Protein AF-A0A6B3FDP6-F1 (afdb_monomer_lite)

pLDDT: mean 89.44, std 12.56, range [43.94, 97.06]

Structure (mmCIF, N/CA/C/O backbone):
data_AF-A0A6B3FDP6-F1
#
_entry.id   AF-A0A6B3FDP6-F1
#
loop_
_atom_site.group_PDB
_atom_site.id
_atom_site.type_symbol
_atom_site.label_atom_id
_atom_site.label_alt_id
_atom_site.label_comp_id
_atom_site.label_asym_id
_atom_site.label_entity_id
_atom_site.label_seq_id
_atom_site.pdbx_PDB_ins_code
_atom_site.Cartn_x
_atom_site.Cartn_y
_atom_site.Cartn_z
_atom_site.occupancy
_atom_site.B_iso_or_equiv
_atom_site.auth_seq_id
_atom_site.auth_comp_id
_atom_site.auth_asym_id
_atom_site.auth_atom_id
_atom_site.pdbx_PDB_model_num
ATOM 1 N N . MET A 1 1 ? -5.799 4.808 27.915 1.00 43.94 1 MET A N 1
ATOM 2 C CA . MET A 1 1 ? -4.648 5.570 27.390 1.00 43.94 1 MET A CA 1
ATOM 3 C C . MET A 1 1 ? -3.816 4.590 26.572 1.00 43.94 1 MET A C 1
ATOM 5 O O . MET A 1 1 ? -3.013 3.875 27.155 1.00 43.94 1 MET A O 1
ATOM 9 N N . ALA A 1 2 ? -4.090 4.449 25.273 1.00 45.50 2 ALA A N 1
ATOM 10 C CA . ALA A 1 2 ? -3.216 3.684 24.383 1.00 45.50 2 ALA A CA 1
ATOM 11 C C . ALA A 1 2 ? -1.995 4.564 24.082 1.00 45.50 2 ALA A C 1
ATOM 13 O O . ALA A 1 2 ? -2.155 5.734 23.728 1.00 45.50 2 ALA A O 1
ATOM 14 N N . SER A 1 3 ? -0.787 4.062 24.336 1.00 48.31 3 SER A N 1
ATOM 15 C CA . SER A 1 3 ? 0.436 4.797 24.016 1.00 48.31 3 SER A CA 1
ATOM 16 C C . SER A 1 3 ? 0.583 4.915 22.504 1.00 48.31 3 SER A C 1
ATOM 18 O O . SER A 1 3 ? 0.290 3.966 21.781 1.00 48.31 3 SER A O 1
ATOM 20 N N . LEU A 1 4 ? 1.068 6.067 22.037 1.00 47.25 4 LEU A N 1
ATOM 21 C CA . LEU A 1 4 ? 1.502 6.277 20.656 1.00 47.25 4 LEU A CA 1
ATOM 22 C C . LEU A 1 4 ? 2.362 5.081 20.200 1.00 47.25 4 LEU A C 1
ATOM 24 O O . LEU A 1 4 ? 3.468 4.895 20.700 1.00 47.25 4 LEU A O 1
ATOM 28 N N . GLY A 1 5 ? 1.824 4.251 19.302 1.00 54.56 5 GLY A N 1
ATOM 29 C CA . GLY A 1 5 ? 2.516 3.095 18.719 1.00 54.56 5 GLY A CA 1
ATOM 30 C C . GLY A 1 5 ? 2.103 1.705 19.223 1.00 54.56 5 GLY A C 1
ATOM 31 O O . GLY A 1 5 ? 2.515 0.725 18.613 1.00 54.56 5 GLY A O 1
ATOM 32 N N . SER A 1 6 ? 1.270 1.576 20.262 1.00 53.06 6 SER A N 1
ATOM 33 C CA . SER A 1 6 ? 0.672 0.285 20.645 1.00 53.06 6 SER A CA 1
ATOM 34 C C . SER A 1 6 ? -0.857 0.379 20.593 1.00 53.06 6 SER A C 1
ATOM 36 O O . SER A 1 6 ? -1.493 1.059 21.394 1.00 53.06 6 SER A O 1
ATOM 38 N N . GLY A 1 7 ? -1.450 -0.256 19.577 1.00 63.62 7 GLY A N 1
ATOM 39 C CA . GLY A 1 7 ? -2.893 -0.203 19.300 1.00 63.62 7 GLY A CA 1
ATOM 40 C C . GLY A 1 7 ? -3.310 0.723 18.150 1.00 63.62 7 GLY A C 1
ATOM 41 O O . GLY A 1 7 ? -4.449 1.181 18.146 1.00 63.62 7 GLY A O 1
ATOM 42 N N . GLY A 1 8 ? -2.407 1.021 17.207 1.00 81.31 8 GLY A N 1
ATOM 43 C CA . GLY A 1 8 ? -2.757 1.607 15.903 1.00 81.31 8 GLY A CA 1
ATOM 44 C C . GLY A 1 8 ? -3.497 0.603 15.005 1.00 81.31 8 GLY A C 1
ATOM 45 O O . GLY A 1 8 ? -3.478 -0.588 15.307 1.00 81.31 8 GLY A O 1
ATOM 46 N N . ALA A 1 9 ? -4.137 1.069 13.928 1.00 87.81 9 ALA A N 1
ATOM 47 C CA . ALA A 1 9 ? -4.679 0.172 12.908 1.00 87.81 9 ALA A CA 1
ATOM 48 C C . ALA A 1 9 ? -3.557 -0.684 12.308 1.00 87.81 9 ALA A C 1
ATOM 50 O O . ALA A 1 9 ? -2.459 -0.185 12.047 1.00 87.81 9 ALA A O 1
ATOM 51 N N . GLU A 1 10 ? -3.848 -1.951 12.052 1.00 90.94 10 GLU A N 1
ATOM 52 C CA . GLU A 1 10 ? -2.988 -2.841 11.283 1.00 90.94 10 GLU A CA 1
ATOM 53 C C . GLU A 1 10 ? -3.461 -2.879 9.830 1.00 90.94 10 GLU A C 1
ATOM 55 O O . GLU A 1 10 ? -4.662 -2.891 9.558 1.00 90.94 10 GLU A O 1
ATOM 60 N N . VAL A 1 11 ? -2.512 -2.877 8.893 1.00 93.12 11 VAL A N 1
ATOM 61 C CA . VAL A 1 11 ? -2.780 -2.936 7.454 1.00 93.12 11 VAL A CA 1
ATOM 62 C C . VAL A 1 11 ? -1.959 -4.069 6.860 1.00 93.12 11 VAL A C 1
ATOM 64 O O . VAL A 1 11 ? -0.733 -4.065 6.950 1.00 93.12 11 VAL A O 1
ATOM 67 N N . GLU A 1 12 ? -2.633 -5.002 6.203 1.00 95.44 12 GLU A N 1
ATOM 68 C CA . GLU A 1 12 ? -2.018 -6.109 5.480 1.00 95.44 12 GLU A CA 1
ATOM 69 C C . GLU A 1 12 ? -2.412 -6.019 4.003 1.00 95.44 12 GLU A C 1
ATOM 71 O O . GLU A 1 12 ? -3.587 -5.879 3.667 1.00 95.44 12 GLU A O 1
ATOM 76 N N . THR A 1 13 ? -1.431 -6.090 3.103 1.00 95.25 13 THR A N 1
ATOM 77 C CA . THR A 1 13 ? -1.680 -6.209 1.660 1.00 95.25 13 THR A CA 1
ATOM 78 C C . THR A 1 13 ? -1.378 -7.635 1.232 1.00 95.25 13 THR A C 1
ATOM 80 O O . THR A 1 13 ? -0.241 -8.085 1.355 1.00 95.25 13 THR A O 1
ATOM 83 N N . VAL A 1 14 ? -2.384 -8.334 0.715 1.00 96.50 14 VAL A N 1
ATOM 84 C CA . VAL A 1 14 ? -2.270 -9.717 0.248 1.00 96.50 14 VAL A CA 1
ATOM 85 C C . VAL A 1 14 ? -2.414 -9.726 -1.265 1.00 96.50 14 VAL A C 1
ATOM 87 O O . VAL A 1 14 ? -3.445 -9.318 -1.795 1.00 96.50 14 VAL A O 1
ATOM 90 N N . LEU A 1 15 ? -1.387 -10.196 -1.967 1.00 95.56 15 LEU A N 1
ATOM 91 C CA . LEU A 1 15 ? -1.469 -10.462 -3.401 1.00 95.56 15 LEU A CA 1
ATOM 92 C C . LEU A 1 15 ? -1.989 -11.882 -3.618 1.00 95.56 15 LEU A C 1
ATOM 94 O O . LEU A 1 15 ? -1.590 -12.803 -2.908 1.00 95.56 15 LEU A O 1
ATOM 98 N N . PHE A 1 16 ? -2.875 -12.063 -4.595 1.00 96.44 16 PHE A N 1
ATOM 99 C CA . PHE A 1 16 ? -3.398 -13.392 -4.926 1.00 96.44 16 PHE A CA 1
ATOM 100 C C . PHE A 1 16 ? -2.381 -14.237 -5.697 1.00 96.44 16 PHE A C 1
ATOM 102 O O . PHE A 1 16 ? -2.410 -15.458 -5.604 1.00 96.44 16 PHE A O 1
ATOM 109 N N . GLU A 1 17 ? -1.469 -13.579 -6.413 1.00 95.00 17 GLU A N 1
ATOM 110 C CA . GLU A 1 17 ? -0.376 -14.199 -7.155 1.00 95.00 17 GLU A CA 1
ATOM 111 C C . GLU A 1 17 ? 0.936 -13.497 -6.800 1.00 95.00 17 GLU A C 1
ATOM 113 O O . GLU A 1 17 ? 1.010 -12.267 -6.782 1.00 95.00 17 GLU A O 1
ATOM 118 N N . GLU A 1 18 ? 1.985 -14.275 -6.539 1.00 92.31 18 GLU A N 1
ATOM 119 C CA . GLU A 1 18 ? 3.311 -13.742 -6.199 1.00 92.31 18 GLU A CA 1
ATOM 120 C C . GLU A 1 18 ? 4.017 -13.132 -7.420 1.00 92.31 18 GLU A C 1
ATOM 122 O O . GLU A 1 18 ? 4.795 -12.188 -7.298 1.00 92.31 18 GLU A O 1
ATOM 127 N N . ASN A 1 19 ? 3.733 -13.663 -8.612 1.00 92.81 19 ASN A N 1
ATOM 128 C CA . ASN A 1 19 ? 4.414 -13.293 -9.844 1.00 92.81 19 ASN A CA 1
ATOM 129 C C . ASN A 1 19 ? 3.429 -12.723 -10.863 1.00 92.81 19 ASN A C 1
ATOM 131 O O . ASN A 1 19 ? 2.393 -13.314 -11.157 1.00 92.81 19 ASN A O 1
ATOM 135 N N . VAL A 1 20 ? 3.800 -11.591 -11.454 1.00 91.00 20 VAL A N 1
ATOM 136 C CA . VAL A 1 20 ? 3.025 -10.896 -12.486 1.00 91.00 20 VAL A CA 1
ATOM 137 C C . VAL A 1 20 ? 3.939 -10.476 -13.632 1.00 91.00 20 VAL A C 1
ATOM 139 O O . VAL A 1 20 ? 5.147 -10.320 -13.456 1.00 91.00 20 VAL A O 1
ATOM 142 N N . VAL A 1 21 ? 3.365 -10.281 -14.820 1.00 92.50 21 VAL A N 1
ATOM 143 C CA . VAL A 1 21 ? 4.098 -9.842 -16.017 1.00 92.50 21 VAL A CA 1
ATOM 144 C C . VAL A 1 21 ? 3.699 -8.422 -16.426 1.00 92.50 21 VAL A C 1
ATOM 146 O O . VAL A 1 21 ? 2.563 -8.011 -16.169 1.00 92.50 21 VAL A O 1
ATOM 149 N N . PRO A 1 22 ? 4.586 -7.663 -17.101 1.00 91.19 22 PRO A N 1
ATOM 150 C CA . PRO A 1 22 ? 4.229 -6.368 -17.672 1.00 91.19 22 PRO A CA 1
ATOM 151 C C . PRO A 1 22 ? 2.998 -6.458 -18.586 1.00 91.19 22 PRO A C 1
ATOM 153 O O . PRO A 1 22 ? 2.898 -7.355 -19.420 1.00 91.19 22 PRO A O 1
ATOM 156 N N . GLY A 1 23 ? 2.058 -5.525 -18.420 1.00 91.31 23 GLY A N 1
ATOM 157 C CA . GLY A 1 23 ? 0.769 -5.523 -19.127 1.00 91.31 23 GLY A CA 1
ATOM 158 C C . GLY A 1 23 ? -0.301 -6.441 -18.521 1.00 91.31 23 GLY A C 1
ATOM 159 O O . GLY A 1 23 ? -1.448 -6.396 -18.959 1.00 91.31 23 GLY A O 1
ATOM 160 N N . GLY A 1 24 ? 0.047 -7.250 -17.516 1.00 92.31 24 GLY A N 1
ATOM 161 C CA . GLY A 1 24 ? -0.900 -8.041 -16.736 1.00 92.31 24 GLY A CA 1
ATOM 162 C C . GLY A 1 24 ? -1.633 -7.229 -15.663 1.00 92.31 24 GLY A C 1
ATOM 163 O O . GLY A 1 24 ? -1.346 -6.055 -15.429 1.00 92.31 24 GLY A O 1
ATOM 164 N N . VAL A 1 25 ? -2.578 -7.885 -14.987 1.00 91.50 25 VAL A N 1
ATOM 165 C CA . VAL A 1 25 ? -3.327 -7.317 -13.856 1.00 91.50 25 VAL A CA 1
ATOM 166 C C . VAL A 1 25 ? -2.769 -7.879 -12.553 1.00 91.50 25 VAL A C 1
ATOM 168 O O . VAL A 1 25 ? -2.694 -9.094 -12.391 1.00 91.50 25 VAL A O 1
ATOM 171 N N . VAL A 1 26 ? -2.428 -6.996 -11.615 1.00 93.06 26 VAL A N 1
ATOM 172 C CA . VAL A 1 26 ? -2.114 -7.373 -10.231 1.00 93.06 26 VAL A CA 1
ATOM 173 C C . VAL A 1 26 ? -3.421 -7.448 -9.451 1.00 93.06 26 VAL A C 1
ATOM 175 O O . VAL A 1 26 ? -4.175 -6.476 -9.426 1.00 93.06 26 VAL A O 1
ATOM 178 N N . GLN A 1 27 ? -3.697 -8.595 -8.837 1.00 94.19 27 GLN A N 1
ATOM 179 C CA . GLN A 1 27 ? -4.897 -8.808 -8.030 1.00 94.19 27 GLN A CA 1
ATOM 180 C C . GLN A 1 27 ? -4.519 -9.110 -6.585 1.00 94.19 27 GLN A C 1
ATOM 182 O O . GLN A 1 27 ? -3.518 -9.775 -6.313 1.00 94.19 27 GLN A O 1
ATOM 187 N N . GLY A 1 28 ? -5.335 -8.615 -5.665 1.00 94.56 28 GLY A N 1
ATOM 188 C CA . GLY A 1 28 ? -5.105 -8.751 -4.242 1.00 94.56 28 GLY A CA 1
ATOM 189 C C . GLY A 1 28 ? -6.165 -8.025 -3.431 1.00 94.56 28 GLY A C 1
ATOM 190 O O . GLY A 1 28 ? -7.151 -7.516 -3.967 1.00 94.56 28 GLY A O 1
ATOM 191 N N . GLU A 1 29 ? -5.920 -7.945 -2.135 1.00 96.38 29 GLU A N 1
ATOM 192 C CA . GLU A 1 29 ? -6.757 -7.236 -1.181 1.00 96.38 29 GLU A CA 1
ATOM 193 C C . GLU A 1 29 ? -5.905 -6.486 -0.160 1.00 96.38 29 GLU A C 1
ATOM 195 O O . GLU A 1 29 ? -4.780 -6.877 0.155 1.00 96.38 29 GLU A O 1
ATOM 200 N N . VAL A 1 30 ? -6.467 -5.400 0.366 1.00 96.00 30 VAL A N 1
ATOM 201 C CA . VAL A 1 30 ? -5.915 -4.709 1.527 1.00 96.00 30 VAL A CA 1
ATOM 202 C C . VAL A 1 30 ? -6.867 -4.923 2.688 1.00 96.00 30 VAL A C 1
ATOM 204 O O . VAL A 1 30 ? -8.020 -4.496 2.647 1.00 96.00 30 VAL A O 1
ATOM 207 N N . ARG A 1 31 ? -6.377 -5.610 3.714 1.00 94.81 31 ARG A N 1
ATOM 208 C CA . ARG A 1 31 ? -7.095 -5.880 4.954 1.00 94.81 31 ARG A CA 1
ATOM 209 C C . ARG A 1 31 ? -6.668 -4.853 5.983 1.00 94.81 31 ARG A C 1
ATOM 211 O O . ARG A 1 31 ? -5.476 -4.601 6.148 1.00 94.81 31 ARG A O 1
ATOM 218 N N . ILE A 1 32 ? -7.641 -4.260 6.663 1.00 92.81 32 ILE A N 1
ATOM 219 C CA . ILE A 1 32 ? -7.380 -3.267 7.700 1.00 92.81 32 ILE A CA 1
ATOM 220 C C . ILE A 1 32 ? -8.103 -3.691 8.967 1.00 92.81 32 ILE A C 1
ATOM 222 O O . ILE A 1 32 ? -9.303 -3.964 8.936 1.00 92.81 32 ILE A O 1
ATOM 226 N N . GLN A 1 33 ? -7.368 -3.743 10.072 1.00 91.50 33 GLN A N 1
ATOM 227 C CA . GLN A 1 33 ? -7.902 -4.020 11.394 1.00 91.50 33 GLN A CA 1
ATOM 228 C C . GLN A 1 33 ? -7.747 -2.780 12.270 1.00 91.50 33 GLN A C 1
ATOM 230 O O . GLN A 1 33 ? -6.637 -2.292 12.467 1.00 91.50 33 GLN A O 1
ATOM 235 N N . GLY A 1 34 ? -8.868 -2.267 12.779 1.00 90.00 34 GLY A N 1
ATOM 236 C CA . GLY A 1 34 ? -8.880 -1.148 13.718 1.00 90.00 34 GLY A CA 1
ATOM 237 C C . GLY A 1 34 ? -8.161 -1.484 15.026 1.00 90.00 34 GLY A C 1
ATOM 238 O O . GLY A 1 34 ? -8.091 -2.641 15.446 1.00 90.00 34 GLY A O 1
ATOM 239 N N . GLY A 1 35 ? -7.605 -0.451 15.653 1.00 88.12 35 GLY A N 1
ATOM 240 C CA . GLY A 1 35 ? -6.905 -0.563 16.925 1.00 88.12 35 GLY A CA 1
ATOM 241 C C . GLY A 1 35 ? -7.820 -0.652 18.151 1.00 88.12 35 GLY A C 1
ATOM 242 O O . GLY A 1 35 ? -9.001 -0.974 18.079 1.00 88.12 35 GLY A O 1
ATOM 243 N N . ALA A 1 36 ? -7.264 -0.332 19.322 1.00 86.38 36 ALA A N 1
ATOM 244 C CA . ALA A 1 36 ? -7.998 -0.380 20.595 1.00 86.38 36 ALA A CA 1
ATOM 245 C C . ALA A 1 36 ? -8.947 0.817 20.828 1.00 86.38 36 ALA A C 1
ATOM 247 O O . ALA A 1 36 ? -9.611 0.886 21.863 1.00 86.38 36 ALA A O 1
ATOM 248 N N . VAL A 1 37 ? -8.947 1.790 19.919 1.00 86.81 37 VAL A N 1
ATOM 249 C CA . VAL A 1 37 ? -9.753 3.014 19.953 1.00 86.81 37 VAL A CA 1
ATOM 250 C C . VAL A 1 37 ? -10.150 3.377 18.526 1.00 86.81 37 VAL A C 1
ATOM 252 O O . VAL A 1 37 ? -9.406 3.037 17.604 1.00 86.81 37 VAL A O 1
ATOM 255 N N . ASP A 1 38 ? -11.255 4.106 18.374 1.00 88.38 38 ASP A N 1
ATOM 256 C CA . ASP A 1 38 ? -11.728 4.595 17.077 1.00 88.38 38 ASP A CA 1
ATOM 257 C C . ASP A 1 38 ? -10.645 5.408 16.352 1.00 88.38 38 ASP A C 1
ATOM 259 O O . ASP A 1 38 ? -9.965 6.258 16.946 1.00 88.38 38 ASP A O 1
ATOM 263 N N . GLN A 1 39 ? -10.486 5.155 15.055 1.00 89.31 39 GLN A N 1
ATOM 264 C CA . GLN A 1 39 ? -9.419 5.717 14.231 1.00 89.31 39 GLN A CA 1
ATOM 265 C C . GLN A 1 39 ? -9.968 6.327 12.949 1.00 89.31 39 GLN A C 1
ATOM 267 O O . GLN A 1 39 ? -10.606 5.661 12.137 1.00 89.31 39 GLN A O 1
ATOM 272 N N . GLN A 1 40 ? -9.665 7.607 12.735 1.00 92.19 40 GLN A N 1
ATOM 273 C CA . GLN A 1 40 ? -9.955 8.274 11.474 1.00 92.19 40 GLN A CA 1
ATOM 274 C C . GLN A 1 40 ? -8.838 7.983 10.468 1.00 92.19 40 GLN A C 1
ATOM 276 O O . GLN A 1 40 ? -7.705 8.432 10.638 1.00 92.19 40 GLN A O 1
ATOM 281 N N . ILE A 1 41 ? -9.172 7.249 9.410 1.00 92.06 41 ILE A N 1
ATOM 282 C CA . ILE A 1 41 ? -8.296 7.010 8.264 1.00 92.06 41 ILE A CA 1
ATOM 283 C C . ILE A 1 41 ? -8.609 8.064 7.205 1.00 92.06 41 ILE A C 1
ATOM 285 O O . ILE A 1 41 ? -9.768 8.256 6.851 1.00 92.06 41 ILE A O 1
ATOM 289 N N . GLU A 1 42 ? -7.592 8.760 6.694 1.00 94.44 42 GLU A N 1
ATOM 290 C CA . GLU A 1 42 ? -7.775 9.820 5.687 1.00 94.44 42 GLU A CA 1
ATOM 291 C C . GLU A 1 42 ? -7.912 9.271 4.263 1.00 94.44 42 GLU A C 1
ATOM 293 O O . GLU A 1 42 ? -8.588 9.856 3.416 1.00 94.44 42 GLU A O 1
ATOM 298 N N . GLY A 1 43 ? -7.287 8.128 4.000 1.00 93.56 43 GLY A N 1
ATOM 299 C CA . GLY A 1 43 ? -7.358 7.455 2.717 1.00 93.56 43 GLY A CA 1
ATOM 300 C C . GLY A 1 43 ? -6.435 6.251 2.651 1.00 93.56 43 GLY A C 1
ATOM 301 O O . GLY A 1 43 ? -5.557 6.058 3.493 1.00 93.56 43 GLY A O 1
ATOM 302 N N . LEU A 1 44 ? -6.644 5.447 1.616 1.00 94.69 44 LEU A N 1
ATOM 303 C CA . LEU A 1 44 ? -5.863 4.254 1.339 1.00 94.69 44 LEU A CA 1
ATOM 304 C C . LEU A 1 44 ? -5.337 4.301 -0.094 1.00 94.69 44 LEU A C 1
ATOM 306 O O . LEU A 1 44 ? -6.073 4.617 -1.034 1.00 94.69 44 LEU A O 1
ATOM 310 N N . SER A 1 45 ? -4.062 3.964 -0.271 1.00 96.25 45 SER A N 1
ATOM 311 C CA . SER A 1 45 ? -3.442 3.847 -1.589 1.00 96.25 45 SER A CA 1
ATOM 312 C C . SER A 1 45 ? -2.475 2.674 -1.636 1.00 96.25 45 SER A C 1
ATOM 314 O O . SER A 1 45 ? -1.894 2.312 -0.616 1.00 96.25 45 SER A O 1
ATOM 316 N N . VAL A 1 46 ? -2.305 2.104 -2.824 1.00 95.56 46 VAL A N 1
ATOM 317 C CA . VAL A 1 46 ? -1.310 1.067 -3.108 1.00 95.56 46 VAL A CA 1
ATOM 318 C C . VAL A 1 46 ? -0.383 1.579 -4.197 1.00 95.56 46 VAL A C 1
ATOM 320 O O . VAL A 1 46 ? -0.839 2.125 -5.204 1.00 95.56 46 VAL A O 1
ATOM 323 N N . GLY A 1 47 ? 0.921 1.423 -3.972 1.00 94.62 47 GLY A N 1
ATOM 324 C CA . GLY A 1 47 ? 1.973 1.816 -4.901 1.00 94.62 47 GLY A CA 1
ATOM 325 C C . GLY A 1 47 ? 2.786 0.616 -5.372 1.00 94.62 47 GLY A C 1
ATOM 326 O O . GLY A 1 47 ? 3.068 -0.292 -4.591 1.00 94.62 47 GLY A O 1
ATOM 327 N N . LEU A 1 48 ? 3.184 0.624 -6.643 1.00 92.88 48 LEU A N 1
ATOM 328 C CA . LEU A 1 48 ? 4.191 -0.289 -7.171 1.00 92.88 48 LEU A CA 1
ATOM 329 C C . LEU A 1 48 ? 5.548 0.411 -7.147 1.00 92.88 48 LEU A C 1
ATOM 331 O O . LEU A 1 48 ? 5.732 1.465 -7.762 1.00 92.88 48 LEU A O 1
ATOM 335 N N . GLN A 1 49 ? 6.493 -0.195 -6.434 1.00 94.94 49 GLN A N 1
ATOM 336 C CA . GLN A 1 49 ? 7.833 0.336 -6.235 1.00 94.94 49 GLN A CA 1
ATOM 337 C C . GLN A 1 49 ? 8.881 -0.703 -6.622 1.00 94.94 49 GLN A C 1
ATOM 339 O O . GLN A 1 49 ? 8.767 -1.875 -6.271 1.00 94.94 49 GLN A O 1
ATOM 344 N N . ALA A 1 50 ? 9.937 -0.253 -7.290 1.00 94.81 50 ALA A N 1
ATOM 345 C CA . ALA A 1 50 ? 11.139 -1.038 -7.529 1.00 94.81 50 ALA A CA 1
ATOM 346 C C . ALA A 1 50 ? 12.343 -0.361 -6.873 1.00 94.81 50 ALA A C 1
ATOM 348 O O . ALA A 1 50 ? 12.409 0.864 -6.780 1.00 94.81 50 ALA A O 1
ATOM 349 N N . ARG A 1 51 ? 13.320 -1.162 -6.447 1.00 96.44 51 ARG A N 1
ATOM 350 C CA . ARG A 1 51 ? 14.643 -0.660 -6.078 1.00 96.44 51 ARG A CA 1
ATOM 351 C C . ARG A 1 51 ? 15.560 -0.814 -7.281 1.00 96.44 51 ARG A C 1
ATOM 353 O O . ARG A 1 51 ? 15.912 -1.936 -7.631 1.00 96.44 51 ARG A O 1
ATOM 360 N N . VAL A 1 52 ? 15.922 0.300 -7.901 1.00 95.50 52 VAL A N 1
ATOM 361 C CA . VAL A 1 52 ? 16.784 0.331 -9.086 1.00 95.50 52 VAL A CA 1
ATOM 362 C C . VAL A 1 52 ? 18.190 0.776 -8.711 1.00 95.50 52 VAL A C 1
ATOM 364 O O . VAL A 1 52 ? 18.394 1.422 -7.681 1.00 95.50 52 VAL A O 1
ATOM 367 N N . GLU A 1 53 ? 19.155 0.427 -9.547 1.00 96.56 53 GLU A N 1
ATOM 368 C CA . GLU A 1 53 ? 20.495 1.001 -9.515 1.00 96.56 53 GLU A CA 1
ATOM 369 C C . GLU A 1 53 ? 20.532 2.223 -10.430 1.00 96.56 53 GLU A C 1
ATOM 371 O O . GLU A 1 53 ? 19.961 2.210 -11.521 1.00 96.56 53 GLU A O 1
ATOM 376 N N . VAL A 1 54 ? 21.147 3.295 -9.948 1.00 94.56 54 VAL A N 1
ATOM 377 C CA . VAL A 1 54 ? 21.316 4.548 -10.671 1.00 94.56 54 VAL A CA 1
ATOM 378 C C . VAL A 1 54 ? 22.808 4.797 -10.791 1.00 94.56 54 VAL A C 1
ATOM 380 O O . VAL A 1 54 ? 23.502 4.909 -9.779 1.00 94.56 54 VAL A O 1
ATOM 383 N N . GLU A 1 55 ? 23.278 4.899 -12.028 1.00 94.31 55 GLU A N 1
ATOM 384 C CA . GLU A 1 55 ? 24.652 5.258 -12.365 1.00 94.31 55 GLU A CA 1
ATOM 385 C C . GLU A 1 55 ? 24.686 6.718 -12.833 1.00 94.31 55 GLU A C 1
ATOM 387 O O . GLU A 1 55 ? 23.898 7.140 -13.684 1.00 94.31 55 GLU A O 1
ATOM 392 N N . SER A 1 56 ? 25.575 7.516 -12.245 1.00 90.06 56 SER A N 1
ATOM 393 C CA . SER A 1 56 ? 25.766 8.922 -12.599 1.00 90.06 56 SER A CA 1
ATOM 394 C C . SER A 1 56 ? 27.246 9.295 -12.528 1.00 90.06 56 SER A C 1
ATOM 396 O O . SER A 1 56 ? 27.749 9.693 -11.474 1.00 90.06 56 SER A O 1
ATOM 398 N N . GLY A 1 57 ? 27.934 9.226 -13.671 1.00 91.38 57 GLY A N 1
ATOM 399 C CA . GLY A 1 57 ? 29.387 9.407 -13.739 1.00 91.38 57 GLY A CA 1
ATOM 400 C C . GLY A 1 57 ? 30.089 8.254 -13.025 1.00 91.38 57 GLY A C 1
ATOM 401 O O . GLY A 1 57 ? 29.736 7.107 -13.249 1.00 91.38 57 GLY A O 1
ATOM 402 N N . ASP A 1 58 ? 31.014 8.562 -12.115 1.00 91.69 58 ASP A N 1
ATOM 403 C CA . ASP A 1 58 ? 31.750 7.552 -11.333 1.00 91.69 58 ASP A CA 1
ATOM 404 C C . ASP A 1 58 ? 31.001 7.081 -10.063 1.00 91.69 58 ASP A C 1
ATOM 406 O O . ASP A 1 58 ? 31.611 6.541 -9.139 1.00 91.69 58 ASP A O 1
ATOM 410 N N . GLN A 1 59 ? 29.694 7.351 -9.950 1.00 92.19 59 GLN A N 1
ATOM 411 C CA . GLN A 1 59 ? 28.889 7.024 -8.768 1.00 92.19 59 GLN A CA 1
ATOM 412 C C . GLN A 1 59 ? 27.737 6.082 -9.113 1.00 92.19 59 GLN A C 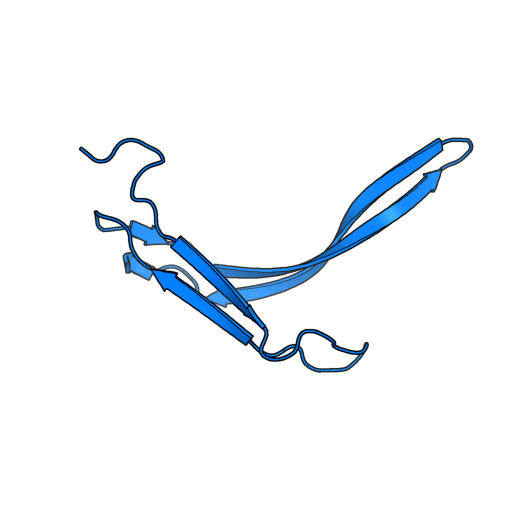1
ATOM 414 O O . GLN A 1 59 ? 26.920 6.387 -9.981 1.00 92.19 59 GLN A O 1
ATOM 419 N N . GLU A 1 60 ? 27.6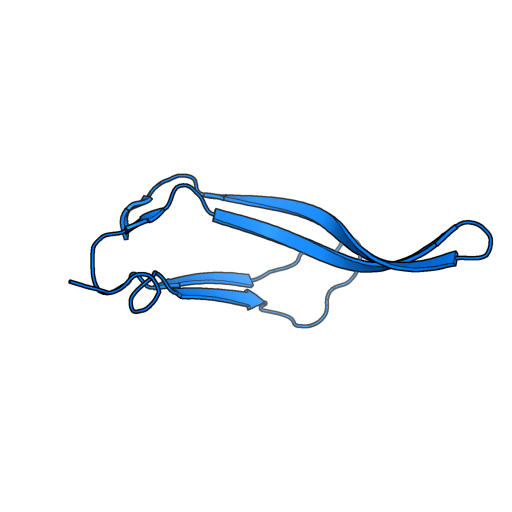17 5.011 -8.331 1.00 94.94 60 GLU A N 1
ATOM 420 C CA . GLU A 1 60 ? 26.499 4.070 -8.359 1.00 94.94 60 GLU A CA 1
ATOM 421 C C . GLU A 1 60 ? 25.790 4.065 -7.001 1.00 94.94 60 GLU A C 1
ATOM 423 O O . GLU A 1 60 ? 26.420 3.985 -5.942 1.00 94.94 60 GLU A O 1
ATOM 428 N N . TYR A 1 61 ? 24.460 4.146 -7.011 1.00 94.25 61 TYR A N 1
ATOM 429 C CA . TYR A 1 61 ? 23.650 4.022 -5.802 1.00 94.25 61 TYR A CA 1
ATOM 430 C C . TYR A 1 61 ? 22.300 3.375 -6.096 1.00 94.25 61 TYR A C 1
ATOM 432 O O . TYR A 1 61 ? 21.806 3.377 -7.219 1.00 94.25 61 TYR A O 1
ATOM 440 N N . LYS A 1 62 ? 21.673 2.813 -5.059 1.00 96.75 62 LYS A N 1
ATOM 441 C CA . LYS A 1 62 ? 20.338 2.218 -5.179 1.00 96.75 62 LYS A CA 1
ATOM 442 C C . LYS A 1 62 ? 19.268 3.205 -4.746 1.00 96.75 62 LYS A C 1
ATOM 444 O O . LYS A 1 62 ? 19.353 3.748 -3.646 1.00 96.75 62 LYS A O 1
ATOM 449 N N . GLN A 1 63 ? 18.225 3.342 -5.552 1.00 95.81 63 GLN A N 1
ATOM 450 C CA . GLN A 1 63 ? 17.090 4.217 -5.285 1.00 95.81 63 GLN A CA 1
ATOM 451 C C . GLN A 1 63 ? 15.774 3.442 -5.371 1.00 95.81 63 GLN A C 1
ATOM 453 O O . GLN A 1 63 ? 15.593 2.590 -6.237 1.00 95.81 63 GLN A O 1
ATOM 458 N N . ASN A 1 64 ? 14.843 3.747 -4.468 1.00 97.06 64 ASN A N 1
ATOM 459 C CA . ASN A 1 64 ? 13.462 3.295 -4.587 1.00 97.06 64 ASN A CA 1
ATOM 460 C C . ASN A 1 64 ? 12.714 4.224 -5.547 1.00 97.06 64 ASN A C 1
ATOM 462 O O . ASN A 1 64 ? 12.673 5.434 -5.324 1.00 97.06 64 ASN A O 1
ATOM 466 N N . ILE A 1 65 ? 12.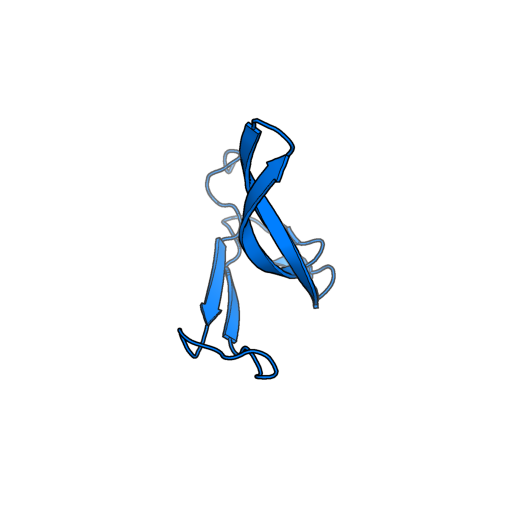121 3.658 -6.593 1.00 95.88 65 ILE A N 1
ATOM 467 C CA . ILE A 1 65 ? 11.305 4.374 -7.571 1.00 95.88 65 ILE A CA 1
ATOM 468 C C . ILE A 1 65 ? 9.896 3.798 -7.532 1.00 95.88 65 ILE A C 1
ATOM 470 O O . ILE A 1 65 ? 9.695 2.610 -7.788 1.00 95.88 65 ILE A O 1
ATOM 474 N N . GLU A 1 66 ? 8.923 4.652 -7.221 1.00 96.44 66 GLU A N 1
ATOM 475 C CA . GLU A 1 66 ? 7.509 4.352 -7.426 1.00 96.44 66 GLU A CA 1
ATOM 476 C C . GLU A 1 66 ? 7.150 4.648 -8.883 1.00 96.44 66 GLU A C 1
ATOM 478 O O . GLU A 1 66 ? 7.402 5.744 -9.382 1.00 96.44 66 GLU A O 1
ATOM 483 N N . PHE A 1 67 ? 6.576 3.666 -9.570 1.00 92.50 67 PHE A N 1
ATOM 484 C CA . PHE A 1 67 ? 6.198 3.795 -10.980 1.00 92.50 67 PHE A CA 1
ATOM 485 C C . PHE A 1 67 ? 4.685 3.710 -11.199 1.00 92.50 67 PHE A C 1
ATOM 487 O O . PHE A 1 67 ? 4.207 3.953 -12.307 1.00 92.50 67 PHE A O 1
AT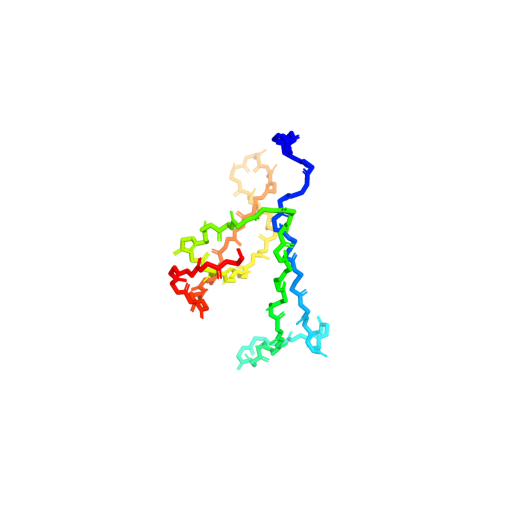OM 494 N N . HIS A 1 68 ? 3.915 3.406 -10.152 1.00 93.12 68 HIS A N 1
ATOM 495 C CA . HIS A 1 68 ? 2.462 3.508 -10.173 1.00 93.12 68 HIS A CA 1
ATOM 496 C C . HIS A 1 68 ? 1.903 3.685 -8.762 1.00 93.12 68 HIS A C 1
ATOM 498 O O . HIS A 1 68 ? 2.426 3.093 -7.821 1.00 93.12 68 HIS A O 1
ATOM 504 N N . ARG A 1 69 ? 0.807 4.438 -8.626 1.00 95.75 69 ARG A N 1
ATOM 505 C CA . ARG A 1 69 ? 0.023 4.536 -7.392 1.00 95.75 69 ARG A CA 1
ATOM 506 C C . ARG A 1 69 ? -1.456 4.642 -7.721 1.00 95.75 69 ARG A C 1
ATOM 508 O O . ARG A 1 69 ? -1.846 5.433 -8.577 1.00 95.75 69 ARG A O 1
ATOM 515 N N . VAL A 1 70 ? -2.268 3.885 -6.996 1.00 95.31 70 VAL A N 1
ATOM 516 C CA . VAL A 1 70 ? -3.727 3.910 -7.093 1.00 95.31 70 VAL A CA 1
ATOM 517 C C . VAL A 1 70 ? -4.334 4.211 -5.725 1.00 95.31 70 VAL A C 1
ATOM 519 O O . VAL A 1 70 ? -3.877 3.691 -4.708 1.00 95.31 70 VAL A O 1
ATOM 522 N N . SER A 1 71 ? -5.356 5.070 -5.689 1.00 96.31 71 SER A N 1
ATOM 523 C CA . SER A 1 71 ? -6.178 5.265 -4.490 1.00 96.31 71 SER A CA 1
ATOM 524 C C . SER A 1 71 ? -7.239 4.171 -4.433 1.00 96.31 71 SER A C 1
ATOM 526 O O . SER A 1 71 ? -7.972 3.966 -5.399 1.00 96.31 71 SER A O 1
ATOM 528 N N . LEU A 1 72 ? -7.298 3.464 -3.308 1.00 94.50 72 LEU A N 1
ATOM 529 C CA . LEU A 1 72 ? -8.293 2.426 -3.048 1.00 94.50 72 LEU A CA 1
ATOM 530 C C . LEU A 1 72 ? -9.556 2.992 -2.385 1.00 94.50 72 LEU A C 1
ATOM 532 O O . LEU A 1 72 ? -10.626 2.401 -2.495 1.00 94.50 72 LEU A O 1
ATOM 536 N N . GLY A 1 73 ? -9.440 4.134 -1.703 1.00 93.38 73 GLY A N 1
ATOM 537 C CA . GLY A 1 73 ? -10.550 4.774 -1.005 1.00 93.38 73 GLY A CA 1
ATOM 538 C C . GLY A 1 73 ? -10.138 6.052 -0.278 1.00 93.38 73 GLY A C 1
ATOM 539 O O . GLY A 1 73 ? -8.956 6.271 0.002 1.00 93.38 73 GLY A O 1
ATOM 540 N N . GLY A 1 74 ? -11.132 6.899 -0.004 1.00 93.94 74 GLY A N 1
ATOM 541 C CA . GLY A 1 74 ? -10.993 8.129 0.780 1.00 93.94 74 GLY A CA 1
ATOM 542 C C . GLY A 1 74 ? -11.191 7.890 2.275 1.00 93.94 74 GLY A C 1
ATOM 543 O O . GLY A 1 74 ? -11.014 6.772 2.747 1.00 93.94 74 GLY A O 1
ATOM 544 N N . ALA A 1 75 ? -11.564 8.934 3.011 1.00 95.56 75 ALA A N 1
ATOM 545 C CA . ALA A 1 75 ? -11.623 8.879 4.465 1.00 95.56 75 ALA A CA 1
ATOM 546 C C . ALA A 1 75 ? -12.735 7.965 5.012 1.00 95.56 75 ALA A C 1
ATOM 548 O O . ALA A 1 75 ? -13.852 7.954 4.490 1.00 95.56 75 ALA A O 1
ATOM 549 N N . PHE A 1 76 ? -12.446 7.249 6.1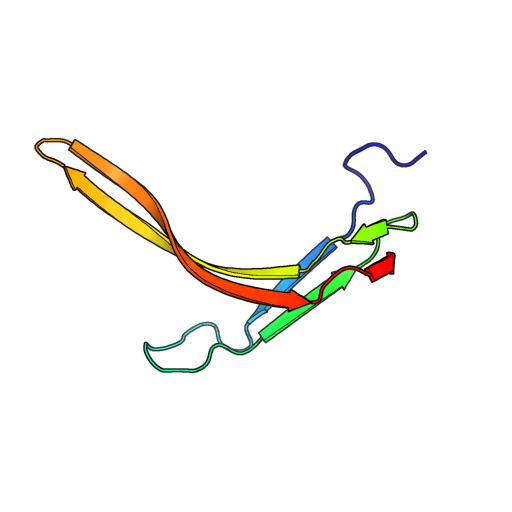01 1.00 93.75 76 PHE A N 1
ATOM 550 C CA . PHE A 1 76 ? -13.401 6.418 6.844 1.00 93.75 76 PHE A CA 1
ATOM 551 C C . PHE A 1 76 ? -12.998 6.286 8.321 1.00 93.75 76 PHE A C 1
ATOM 553 O O . PHE A 1 76 ? -11.886 6.644 8.709 1.00 93.75 76 PHE A O 1
ATOM 560 N N . LEU A 1 77 ? -13.927 5.801 9.148 1.00 92.56 77 LEU A N 1
ATOM 561 C CA . LEU A 1 77 ? -13.710 5.523 10.568 1.00 92.56 77 LEU A CA 1
ATOM 562 C C . LEU A 1 77 ? -13.594 4.007 10.771 1.00 92.56 77 LEU A C 1
ATOM 564 O O . LEU A 1 77 ? -14.414 3.263 10.227 1.00 92.56 77 LEU A O 1
ATOM 568 N N . LEU A 1 78 ? -12.590 3.584 11.536 1.00 89.06 78 LEU A N 1
ATOM 569 C CA . LEU A 1 78 ? -12.409 2.217 12.031 1.00 89.06 78 LEU A CA 1
ATOM 570 C C . LEU A 1 78 ? -12.629 2.140 13.531 1.00 89.06 78 LEU A C 1
ATOM 572 O O . LEU A 1 78 ? -12.268 3.131 14.207 1.00 89.06 78 LEU A O 1
#

Foldseek 3Di:
DQPDPAFAKDKDWAWPDPDDDPVDDTDTDIDIGHGPDKDKDAFDKDWDWDWDWDDDPPDIDTDIDTPDMDTPTGIDMD

Radius of gyration: 17.43 Å; chains: 1;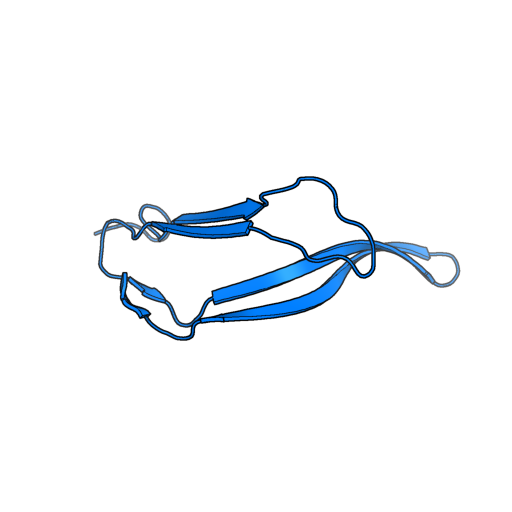 bounding box: 46×24×46 Å

Sequence (78 aa):
MASLGSGGAEVETVLFEENVVPGGVVQGEVRIQGGAVDQQIEGLSVGLQARVEVESGDQEYKQNIEFHRVSLGGAFLL

Secondary structure (DSSP, 8-state):
---TTSSPPEEEEEES-S---TTS---EEEEEE--SS--EE--EEEEEEEEEEEEETTEEEEEEEEEEEEEEE--EE-